Protein AF-A0A1G1P8U3-F1 (afdb_monomer_lite)

Radius of gyration: 19.09 Å; chains: 1; bounding box: 38×35×51 Å

pLDDT: mean 76.1, std 14.86, range [37.62, 96.06]

Secondary structure (DSSP, 8-state):
-HHHHHHHHHHHHHHHHHTSGGG-HHHHHHHHHHHHHHHHHHHHHHHHHHHHHHHHHHHHHHHSSSHHHHHH--HHHHHHHHHHHHHHHHHHHHHHHHHHHTTT-HHHHHHHHHHHHHHHHHHHHHHHHHHHHHHS-S-HHHHHHHHHHHHHHHHHHHHHHHHHHHHHH-

Structure (mmCIF, N/CA/C/O backbone):
data_AF-A0A1G1P8U3-F1
#
_entry.id   AF-A0A1G1P8U3-F1
#
loop_
_atom_site.group_PDB
_atom_site.id
_atom_site.type_symbol
_atom_site.label_atom_id
_atom_site.label_alt_id
_atom_site.label_comp_id
_atom_site.label_asym_id
_atom_site.label_entity_id
_atom_site.label_seq_id
_atom_site.pdbx_PDB_ins_code
_atom_site.Cartn_x
_atom_site.Cartn_y
_atom_site.Cartn_z
_atom_site.occupancy
_atom_site.B_iso_or_equiv
_atom_site.auth_seq_id
_atom_site.auth_comp_id
_atom_site.auth_asym_id
_atom_site.auth_atom_id
_atom_site.pdbx_PDB_model_num
ATOM 1 N N . MET A 1 1 ? 9.238 -19.735 2.629 1.00 44.44 1 MET A N 1
ATOM 2 C CA . MET A 1 1 ? 9.071 -18.957 3.884 1.00 44.44 1 MET A CA 1
ATOM 3 C C . MET A 1 1 ? 7.768 -18.155 3.936 1.00 44.44 1 MET A C 1
ATOM 5 O O . MET A 1 1 ? 7.148 -18.117 4.986 1.00 44.44 1 MET A O 1
ATOM 9 N N . THR A 1 2 ? 7.308 -17.567 2.831 1.00 43.88 2 THR A N 1
ATOM 10 C CA . THR A 1 2 ? 6.063 -16.772 2.723 1.00 43.88 2 THR A CA 1
ATOM 11 C C . THR A 1 2 ? 4.773 -17.553 3.005 1.00 43.88 2 THR A C 1
ATOM 13 O O . THR A 1 2 ? 3.884 -17.038 3.677 1.00 43.88 2 THR A O 1
ATOM 16 N N . LEU A 1 3 ? 4.688 -18.824 2.591 1.00 37.62 3 LEU A N 1
ATOM 17 C CA . LEU A 1 3 ? 3.519 -19.676 2.865 1.00 37.62 3 LEU A CA 1
ATOM 18 C C . LEU A 1 3 ? 3.303 -19.920 4.373 1.00 37.62 3 LEU A C 1
ATOM 20 O O . LEU A 1 3 ? 2.172 -19.982 4.845 1.00 37.62 3 LEU A O 1
ATOM 24 N N . VAL A 1 4 ? 4.400 -19.996 5.135 1.00 39.50 4 VAL A N 1
ATOM 25 C CA . VAL A 1 4 ? 4.374 -20.222 6.588 1.00 39.50 4 VAL A CA 1
ATOM 26 C C . VAL A 1 4 ? 3.731 -19.035 7.301 1.00 39.50 4 VAL A C 1
ATOM 28 O O . VAL A 1 4 ? 2.960 -19.235 8.229 1.00 39.50 4 VAL A O 1
ATOM 31 N N . ILE A 1 5 ? 3.976 -17.810 6.829 1.00 49.62 5 ILE A N 1
ATOM 32 C CA . ILE A 1 5 ? 3.438 -16.583 7.430 1.00 49.62 5 ILE A CA 1
ATOM 33 C C . ILE A 1 5 ? 1.923 -16.480 7.197 1.00 49.62 5 ILE A C 1
ATOM 35 O O . ILE A 1 5 ? 1.183 -16.175 8.128 1.00 49.62 5 ILE A O 1
ATOM 39 N N . ILE A 1 6 ? 1.441 -16.814 5.995 1.00 48.97 6 ILE A N 1
ATOM 40 C CA . ILE A 1 6 ? 0.004 -16.787 5.661 1.00 48.97 6 ILE A CA 1
ATOM 41 C C . ILE A 1 6 ? -0.768 -17.837 6.473 1.00 48.97 6 ILE A C 1
ATOM 43 O O . ILE A 1 6 ? -1.805 -17.526 7.060 1.00 48.97 6 ILE A O 1
ATOM 47 N N . VAL A 1 7 ? -0.233 -19.060 6.582 1.00 48.19 7 VAL A N 1
ATOM 48 C CA . VAL A 1 7 ? -0.821 -20.116 7.425 1.00 48.19 7 VAL A CA 1
ATOM 49 C C . VAL A 1 7 ? -0.804 -19.704 8.899 1.00 48.19 7 VAL A C 1
ATOM 51 O O . VAL A 1 7 ? -1.782 -19.937 9.609 1.00 48.19 7 VAL A O 1
ATOM 54 N N . PHE A 1 8 ? 0.248 -19.021 9.360 1.00 48.75 8 PHE A N 1
ATOM 55 C CA . PHE A 1 8 ? 0.330 -18.492 10.723 1.00 48.75 8 PHE A CA 1
ATOM 56 C C . PHE A 1 8 ? -0.732 -17.413 10.995 1.00 48.75 8 PHE A C 1
ATOM 58 O O . PHE A 1 8 ? -1.328 -17.404 12.068 1.00 48.75 8 PHE A O 1
ATOM 65 N N . ILE A 1 9 ? -1.041 -16.551 10.021 1.00 56.75 9 ILE A N 1
ATOM 66 C CA . ILE A 1 9 ? -2.065 -15.497 10.141 1.00 56.75 9 ILE A CA 1
ATOM 67 C C . ILE A 1 9 ? -3.478 -16.086 10.169 1.00 56.75 9 ILE A C 1
ATOM 69 O O . ILE A 1 9 ? -4.266 -15.725 11.041 1.00 56.75 9 ILE A O 1
ATOM 73 N N . ILE A 1 10 ? -3.792 -17.035 9.281 1.00 60.47 10 ILE A N 1
ATOM 74 C CA . ILE A 1 10 ? -5.084 -17.744 9.299 1.00 60.47 10 ILE A CA 1
ATOM 75 C C . ILE A 1 10 ? -5.244 -18.504 10.623 1.00 60.47 10 ILE A C 1
ATOM 77 O O . ILE A 1 10 ? -6.307 -18.460 11.240 1.00 60.47 10 ILE A O 1
ATOM 81 N N . SER A 1 11 ? -4.162 -19.114 11.116 1.00 51.53 11 SER A N 1
ATOM 82 C CA . SER A 1 11 ? -4.141 -19.797 12.413 1.00 51.53 11 SER A CA 1
ATOM 83 C C . SER A 1 11 ? -4.347 -18.832 13.579 1.00 51.53 11 SER A C 1
ATOM 85 O O . SER A 1 11 ? -5.070 -19.171 14.505 1.00 51.53 11 SER A O 1
ATOM 87 N N . ILE A 1 12 ? -3.787 -17.617 13.538 1.00 58.66 12 ILE A N 1
ATOM 88 C CA . ILE A 1 12 ? -4.018 -16.577 14.554 1.00 58.66 12 ILE A CA 1
ATOM 89 C C . ILE A 1 12 ? -5.470 -16.094 14.521 1.00 58.66 12 ILE A C 1
ATOM 91 O O . ILE A 1 12 ? -6.079 -15.970 15.578 1.00 58.66 12 ILE A O 1
ATOM 95 N N . ILE A 1 13 ? -6.046 -15.856 13.341 1.00 58.75 13 ILE A N 1
ATOM 96 C CA . ILE A 1 13 ? -7.442 -15.414 13.191 1.00 58.75 13 ILE A CA 1
ATOM 97 C C . ILE A 1 13 ? -8.406 -16.494 13.712 1.00 58.75 13 ILE A C 1
ATOM 99 O O . ILE A 1 13 ? -9.302 -16.190 14.501 1.00 58.75 13 ILE A O 1
ATOM 103 N N . LEU A 1 14 ? -8.175 -17.762 13.355 1.00 52.78 14 LEU A N 1
ATOM 104 C CA . LEU A 1 14 ? -8.956 -18.903 13.847 1.00 52.78 14 LEU A CA 1
ATOM 105 C C . LEU A 1 14 ? -8.750 -19.145 15.354 1.00 52.78 14 LEU A C 1
ATOM 107 O O . LEU A 1 14 ? -9.715 -19.385 16.078 1.00 52.78 14 LEU A O 1
ATOM 111 N N . TRP A 1 15 ? -7.520 -19.018 15.861 1.00 50.72 15 TRP A N 1
ATOM 112 C CA . TRP A 1 15 ? -7.189 -19.179 17.283 1.00 50.72 15 TRP A CA 1
ATOM 113 C C . TRP A 1 15 ? -7.764 -18.054 18.158 1.00 50.72 15 TRP A C 1
ATOM 115 O O . TRP A 1 15 ? -8.231 -18.307 19.271 1.00 50.72 15 TRP A O 1
ATOM 125 N N . LEU A 1 16 ? -7.803 -16.819 17.648 1.00 48.00 16 LEU A N 1
ATOM 126 C CA . LEU A 1 16 ? -8.463 -15.677 18.292 1.00 48.00 16 LEU A CA 1
ATOM 127 C C . LEU A 1 16 ? -9.989 -15.839 18.318 1.00 48.00 16 LEU A C 1
ATOM 129 O O . LEU A 1 16 ? -10.616 -15.467 19.312 1.00 48.00 16 LEU A O 1
ATOM 133 N N . GLY A 1 17 ? -10.574 -16.439 17.275 1.00 47.44 17 GLY A N 1
ATOM 134 C CA . GLY A 1 17 ? -11.980 -16.847 17.260 1.00 47.44 17 GLY A CA 1
ATOM 135 C C . GLY A 1 17 ? -12.298 -17.940 18.288 1.00 47.44 17 GLY A C 1
ATOM 136 O O . GLY A 1 17 ? -13.324 -17.867 18.958 1.00 47.44 17 GLY A O 1
ATOM 137 N N . TYR A 1 18 ? -11.388 -18.903 18.480 1.00 45.78 18 TYR A N 1
ATOM 138 C CA . TYR A 1 18 ? -11.581 -20.063 19.362 1.00 45.78 18 TYR A CA 1
ATOM 139 C C . TYR A 1 18 ? -11.485 -19.746 20.870 1.00 45.78 18 TYR A 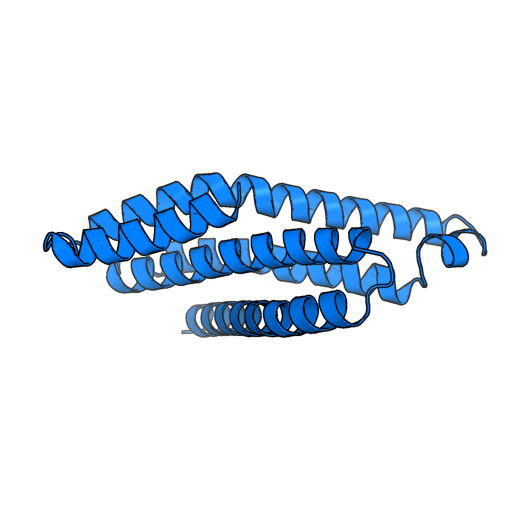C 1
ATOM 141 O O . TYR A 1 18 ? -12.129 -20.408 21.678 1.00 45.78 18 TYR A O 1
ATOM 149 N N . ARG A 1 19 ? -10.709 -18.731 21.289 1.00 46.81 19 ARG A N 1
ATOM 150 C CA . ARG A 1 19 ? -10.493 -18.406 22.721 1.00 46.81 19 ARG A CA 1
ATOM 151 C C . ARG A 1 19 ? -11.413 -17.334 23.320 1.00 46.81 19 ARG A C 1
ATOM 153 O O . ARG A 1 19 ? -11.201 -16.939 24.462 1.00 46.81 19 ARG A O 1
ATOM 160 N N . GLY A 1 20 ? -12.388 -16.804 22.579 1.00 44.44 20 GLY A N 1
ATOM 161 C CA . GLY A 1 20 ? -13.259 -15.727 23.084 1.00 44.44 20 GLY A CA 1
ATOM 162 C C . GLY A 1 20 ? -12.542 -14.389 23.359 1.00 44.44 20 GLY A C 1
ATOM 163 O O . GLY A 1 20 ? -13.164 -13.442 23.835 1.00 44.44 20 GLY A O 1
ATOM 164 N N . LEU A 1 21 ? -11.252 -14.283 23.010 1.00 45.94 21 LEU A N 1
ATOM 165 C CA . LEU A 1 21 ? -10.442 -13.055 23.035 1.00 45.94 21 LEU A CA 1
ATOM 166 C C . LEU A 1 21 ? -10.745 -12.123 21.845 1.00 45.94 21 LEU A C 1
ATOM 168 O O . LEU A 1 21 ? -10.245 -11.001 21.799 1.00 45.94 21 LEU A O 1
ATOM 172 N N . SER A 1 22 ? -11.606 -12.555 20.916 1.00 48.00 22 SER A N 1
ATOM 173 C CA . SER A 1 22 ? -12.091 -11.798 19.753 1.00 48.00 22 SER A CA 1
ATOM 174 C C . SER A 1 22 ? -12.944 -10.564 20.087 1.00 48.00 22 SER A C 1
ATOM 176 O O . SER A 1 22 ? -13.409 -9.888 19.174 1.00 48.00 22 SER A O 1
ATOM 178 N N . LYS A 1 23 ? -13.159 -10.243 21.372 1.00 55.72 23 LYS A N 1
AT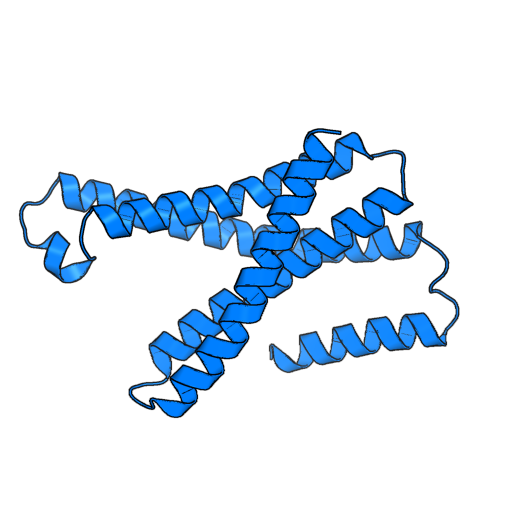OM 179 C CA . LYS A 1 23 ? -14.065 -9.167 21.809 1.00 55.72 23 LYS A CA 1
ATOM 180 C C . LYS A 1 23 ? -13.398 -7.907 22.365 1.00 55.72 23 LYS A C 1
ATOM 182 O O . LYS A 1 23 ? -14.128 -7.014 22.775 1.00 55.72 23 LYS A O 1
ATOM 187 N N . ASN A 1 24 ? -12.064 -7.797 22.404 1.00 70.00 24 ASN A N 1
ATOM 188 C CA . ASN A 1 24 ? -11.397 -6.561 22.848 1.00 70.00 24 ASN A CA 1
ATOM 189 C C . ASN A 1 24 ? -10.734 -5.822 21.664 1.00 70.00 24 ASN A C 1
ATOM 191 O O . ASN A 1 24 ? -9.591 -6.138 21.312 1.00 70.00 24 ASN A O 1
ATOM 195 N N . PRO A 1 25 ? -11.424 -4.829 21.062 1.00 71.88 25 PRO A N 1
ATOM 196 C CA . PRO A 1 25 ? -10.919 -4.034 19.944 1.00 71.88 25 PRO A CA 1
ATOM 197 C C . PRO A 1 25 ? -9.550 -3.400 20.205 1.00 71.88 25 PRO A C 1
ATOM 199 O O . PRO A 1 25 ? -8.721 -3.345 19.303 1.00 71.88 25 PRO A O 1
ATOM 202 N N . THR A 1 26 ? -9.263 -3.000 21.446 1.00 77.81 26 THR A N 1
ATOM 203 C CA . THR A 1 26 ? -7.988 -2.379 21.826 1.00 77.81 26 THR A CA 1
ATOM 204 C C . THR A 1 26 ? -6.817 -3.355 21.720 1.00 77.81 26 THR A C 1
ATOM 206 O O . THR A 1 26 ? -5.736 -2.991 21.259 1.00 77.81 26 THR A O 1
ATOM 209 N N . TYR A 1 27 ? -7.025 -4.620 22.103 1.00 77.06 27 TYR A N 1
ATOM 210 C CA . TYR A 1 27 ? -6.000 -5.659 21.967 1.00 77.06 27 TYR A CA 1
ATOM 211 C C . TYR A 1 27 ? -5.712 -5.974 20.496 1.00 77.06 27 TYR A C 1
ATOM 213 O O . TYR A 1 27 ? -4.552 -6.076 20.093 1.00 77.06 27 TYR A O 1
ATOM 221 N N . ILE A 1 28 ? -6.772 -6.102 19.693 1.00 72.00 28 ILE A N 1
ATOM 222 C CA . ILE A 1 28 ? -6.673 -6.355 18.251 1.00 72.00 28 ILE A CA 1
ATOM 223 C C . ILE A 1 28 ? -5.934 -5.201 17.569 1.00 72.00 28 ILE A C 1
ATOM 225 O O . ILE A 1 28 ? -4.974 -5.443 16.838 1.00 72.00 28 ILE A O 1
ATOM 229 N N . LEU A 1 29 ? -6.321 -3.959 17.870 1.00 77.62 29 LEU A N 1
ATOM 230 C CA . LEU A 1 29 ? -5.683 -2.758 17.341 1.00 77.62 29 LEU A CA 1
ATOM 231 C C . LEU A 1 29 ? -4.190 -2.723 17.675 1.00 77.62 29 LEU A C 1
ATOM 233 O O . LEU A 1 29 ? -3.370 -2.601 16.774 1.00 77.62 29 LEU A O 1
ATOM 237 N N . SER A 1 30 ? -3.825 -2.937 18.942 1.00 80.06 30 SER A N 1
ATOM 238 C CA . SER A 1 30 ? -2.421 -2.952 19.373 1.00 80.06 30 SER A CA 1
ATOM 239 C C . SER A 1 30 ? -1.587 -4.005 18.630 1.00 80.06 30 SER A C 1
ATOM 241 O O . SER A 1 30 ? -0.450 -3.747 18.224 1.00 80.06 30 SER A O 1
ATOM 243 N N . ARG A 1 31 ? -2.147 -5.203 18.408 1.00 82.38 31 ARG A N 1
ATOM 244 C CA . ARG A 1 31 ? -1.479 -6.264 17.640 1.00 82.38 31 ARG A CA 1
ATOM 245 C C . ARG A 1 31 ? -1.298 -5.880 16.173 1.00 82.38 31 ARG A C 1
ATOM 247 O O . ARG A 1 31 ? -0.208 -6.097 15.641 1.00 82.38 31 ARG A O 1
ATOM 254 N N . LEU A 1 32 ? -2.332 -5.322 15.545 1.00 77.75 32 LEU A N 1
ATOM 255 C CA . LEU A 1 32 ? -2.283 -4.864 14.157 1.00 77.75 32 LEU A CA 1
ATOM 256 C C . LEU A 1 32 ? -1.277 -3.725 13.987 1.00 77.75 32 LEU A C 1
ATOM 258 O O . LEU A 1 32 ? -0.401 -3.828 13.139 1.00 77.75 32 LEU A O 1
ATOM 262 N N . GLU A 1 33 ? -1.321 -2.695 14.831 1.00 83.19 33 GLU A N 1
ATOM 263 C CA . GLU A 1 33 ? -0.399 -1.554 14.774 1.00 83.19 33 GLU A CA 1
ATOM 264 C C . GLU A 1 33 ? 1.060 -1.985 14.948 1.00 83.19 33 GLU A C 1
ATOM 266 O O . GLU A 1 33 ? 1.946 -1.474 14.258 1.00 83.19 33 GLU A O 1
ATOM 271 N N . LYS A 1 34 ? 1.321 -2.981 15.806 1.00 84.06 34 LYS A N 1
ATOM 272 C CA . LYS A 1 34 ? 2.659 -3.565 15.943 1.00 84.06 34 LYS A CA 1
ATOM 273 C C . LYS A 1 34 ? 3.128 -4.223 14.644 1.00 84.06 34 LYS A C 1
ATOM 275 O O . LYS A 1 34 ? 4.258 -3.984 14.226 1.00 84.06 34 LYS A O 1
ATOM 280 N N . GLN A 1 35 ? 2.284 -5.036 14.008 1.00 77.69 35 GLN A N 1
ATOM 281 C CA . GLN A 1 35 ? 2.625 -5.690 12.737 1.00 77.69 35 GLN A CA 1
ATOM 282 C C . GLN A 1 35 ? 2.789 -4.673 11.605 1.00 77.69 35 GLN A C 1
ATOM 284 O O . GLN A 1 35 ? 3.773 -4.722 10.874 1.00 77.69 35 GLN A O 1
ATOM 289 N N . ILE A 1 36 ? 1.879 -3.701 11.518 1.00 82.94 36 ILE A N 1
ATOM 290 C CA . ILE A 1 36 ? 1.952 -2.593 10.566 1.00 82.94 36 ILE A CA 1
ATOM 291 C C . ILE A 1 36 ? 3.276 -1.856 10.731 1.00 82.94 36 ILE A C 1
ATOM 293 O O . ILE A 1 36 ? 3.970 -1.658 9.748 1.00 82.94 36 ILE A O 1
ATOM 297 N N . THR A 1 37 ? 3.676 -1.500 11.951 1.00 84.44 37 THR A N 1
ATOM 298 C CA . THR A 1 37 ? 4.935 -0.773 12.187 1.00 84.44 37 THR A CA 1
ATOM 299 C C . THR A 1 37 ? 6.151 -1.543 11.661 1.00 84.44 37 THR A C 1
ATOM 301 O O . THR A 1 37 ? 7.022 -0.950 11.025 1.00 84.44 37 THR A O 1
ATOM 304 N N . ILE A 1 38 ? 6.191 -2.862 11.878 1.00 80.44 38 ILE A N 1
ATOM 305 C CA . ILE A 1 38 ? 7.285 -3.729 11.416 1.00 80.44 38 ILE A CA 1
ATOM 306 C C . ILE A 1 38 ? 7.310 -3.809 9.882 1.00 80.44 38 ILE A C 1
ATOM 308 O O . ILE A 1 38 ? 8.360 -3.605 9.271 1.00 80.44 38 ILE A O 1
ATOM 312 N N . SER A 1 39 ? 6.168 -4.083 9.248 1.00 76.88 39 SER A N 1
ATOM 313 C CA . SER A 1 39 ? 6.100 -4.307 7.798 1.00 76.88 39 SER A CA 1
ATOM 314 C C . SER A 1 39 ? 6.139 -3.013 6.979 1.00 76.88 39 SER A C 1
ATOM 316 O O . SER A 1 39 ? 6.721 -2.986 5.893 1.00 76.88 39 SER A O 1
ATOM 318 N N . ARG A 1 40 ? 5.567 -1.919 7.502 1.00 78.38 40 ARG A N 1
ATOM 319 C CA . ARG A 1 40 ? 5.452 -0.618 6.822 1.00 78.38 40 ARG A CA 1
ATOM 320 C C . ARG A 1 40 ? 6.822 -0.082 6.425 1.00 78.38 40 ARG A C 1
ATOM 322 O O . ARG A 1 40 ? 7.037 0.216 5.256 1.00 78.38 40 ARG A O 1
ATOM 329 N N . SER A 1 41 ? 7.766 -0.031 7.366 1.00 76.94 41 SER A N 1
ATOM 330 C CA . SER A 1 41 ? 9.111 0.500 7.098 1.00 76.94 41 SER A CA 1
ATOM 331 C C . SER A 1 41 ? 9.776 -0.213 5.913 1.00 76.94 41 SER A C 1
ATOM 333 O O . SER A 1 41 ? 10.246 0.432 4.979 1.00 76.94 41 SER A O 1
ATOM 335 N N . ASN A 1 42 ? 9.727 -1.547 5.882 1.00 80.00 42 ASN A N 1
ATOM 336 C CA . ASN A 1 42 ? 10.357 -2.328 4.818 1.00 80.00 42 ASN A CA 1
ATOM 337 C C . ASN A 1 42 ? 9.708 -2.102 3.446 1.00 80.00 42 ASN A C 1
ATOM 339 O O . ASN A 1 42 ? 10.419 -1.920 2.458 1.00 80.00 42 ASN A O 1
ATOM 343 N N . ILE A 1 43 ? 8.376 -2.100 3.365 1.00 79.19 43 ILE A N 1
ATOM 344 C CA . ILE A 1 43 ? 7.661 -1.956 2.088 1.00 79.19 43 ILE A CA 1
ATOM 345 C C . ILE A 1 43 ? 7.813 -0.544 1.533 1.00 79.19 43 ILE A C 1
ATOM 347 O O . ILE A 1 43 ? 8.150 -0.373 0.362 1.00 79.19 43 ILE A O 1
ATOM 351 N N . PHE A 1 44 ? 7.615 0.478 2.364 1.00 80.69 44 PHE A N 1
ATOM 352 C CA . PHE A 1 44 ? 7.672 1.857 1.892 1.00 80.69 44 PHE A CA 1
ATOM 353 C C . PHE A 1 44 ? 9.101 2.315 1.601 1.00 80.69 44 PHE A C 1
ATOM 355 O O . PHE A 1 44 ? 9.302 3.077 0.658 1.00 80.69 44 PHE A O 1
ATOM 362 N N . ASN A 1 45 ? 10.114 1.781 2.290 1.00 84.00 45 ASN A N 1
ATOM 363 C CA . ASN A 1 45 ? 11.507 2.001 1.892 1.00 84.00 45 ASN A CA 1
ATOM 364 C C . ASN A 1 45 ? 11.822 1.350 0.538 1.00 84.00 45 ASN A C 1
ATOM 366 O O . ASN A 1 45 ? 12.458 1.985 -0.300 1.00 84.00 45 ASN A O 1
ATOM 370 N N . LYS A 1 46 ? 11.325 0.133 0.269 1.00 83.56 46 LYS A N 1
ATOM 371 C CA . LYS A 1 46 ? 11.449 -0.489 -1.062 1.00 83.56 46 LYS A CA 1
ATOM 372 C C . LYS A 1 46 ? 10.763 0.338 -2.152 1.00 83.56 46 LYS A C 1
ATOM 374 O O . LYS A 1 46 ? 11.344 0.514 -3.219 1.00 83.56 46 LYS A O 1
ATOM 379 N N . LEU A 1 47 ? 9.562 0.859 -1.891 1.00 84.06 47 LEU A N 1
ATOM 380 C CA . LEU A 1 47 ? 8.834 1.714 -2.837 1.00 84.06 47 LEU A CA 1
ATOM 381 C C . LEU A 1 47 ? 9.567 3.033 -3.104 1.00 84.06 47 LEU A C 1
ATOM 383 O O . LEU A 1 47 ? 9.708 3.412 -4.265 1.00 84.06 47 LEU A O 1
ATOM 387 N N . ARG A 1 48 ? 10.083 3.699 -2.061 1.00 86.94 48 ARG A N 1
ATOM 388 C CA . ARG A 1 48 ? 10.904 4.915 -2.205 1.00 86.94 48 ARG A CA 1
ATOM 389 C C . ARG A 1 48 ? 12.162 4.643 -3.024 1.00 86.94 48 ARG A C 1
ATOM 391 O O . ARG A 1 48 ? 12.423 5.366 -3.975 1.00 86.94 48 ARG A O 1
ATOM 398 N N . ASN A 1 49 ? 12.891 3.569 -2.720 1.00 87.06 49 ASN A N 1
ATOM 399 C CA . ASN A 1 49 ? 14.088 3.198 -3.478 1.00 87.06 49 ASN A CA 1
ATOM 400 C C . ASN A 1 49 ? 13.756 2.915 -4.948 1.00 87.06 49 ASN A C 1
ATOM 402 O O . ASN A 1 49 ? 14.410 3.454 -5.832 1.00 87.06 49 ASN A O 1
ATOM 406 N N . ARG A 1 50 ? 12.684 2.156 -5.216 1.00 83.12 50 ARG A N 1
ATOM 407 C CA . ARG A 1 50 ? 12.221 1.879 -6.582 1.00 83.12 50 ARG A CA 1
ATOM 408 C C . ARG A 1 50 ? 11.845 3.160 -7.327 1.00 83.12 50 ARG A C 1
ATOM 410 O O . ARG A 1 50 ? 12.200 3.299 -8.492 1.00 83.12 50 ARG A O 1
ATOM 417 N N . LYS A 1 51 ? 11.142 4.093 -6.674 1.00 87.44 51 LYS A N 1
ATOM 418 C CA . LYS A 1 51 ? 10.823 5.406 -7.250 1.00 87.44 51 LYS A CA 1
ATOM 419 C C . LYS A 1 51 ? 12.104 6.158 -7.626 1.00 87.44 51 LYS A C 1
ATOM 421 O O . LYS A 1 51 ? 12.234 6.557 -8.778 1.00 87.44 51 LYS A O 1
ATOM 426 N N . ASN A 1 52 ? 13.053 6.270 -6.696 1.00 89.31 52 ASN A N 1
ATOM 427 C CA . ASN A 1 52 ? 14.327 6.958 -6.922 1.00 89.31 52 ASN A CA 1
ATOM 428 C C . ASN A 1 52 ? 15.130 6.317 -8.069 1.00 89.31 52 ASN A C 1
ATOM 430 O O . ASN A 1 52 ? 15.735 7.023 -8.873 1.00 89.31 52 ASN A O 1
ATOM 434 N N . ASP A 1 53 ? 15.113 4.984 -8.182 1.00 86.31 53 ASP A N 1
ATOM 435 C CA . ASP A 1 53 ? 15.758 4.270 -9.288 1.00 86.31 53 ASP A CA 1
ATOM 436 C C . ASP A 1 53 ? 15.128 4.635 -10.642 1.00 86.31 53 ASP A C 1
ATOM 438 O O . ASP A 1 53 ? 15.848 4.835 -11.622 1.00 86.31 53 ASP A O 1
ATOM 442 N N . PHE A 1 54 ? 13.797 4.747 -10.716 1.00 82.00 54 PHE A N 1
ATOM 443 C CA . PHE A 1 54 ? 13.109 5.179 -11.937 1.00 82.00 54 PHE A CA 1
ATOM 444 C C . PHE A 1 54 ? 13.328 6.663 -12.250 1.00 82.00 54 PHE A C 1
ATOM 446 O O . PHE A 1 54 ? 13.533 7.001 -13.413 1.00 82.00 54 PHE A O 1
ATOM 453 N N . GLU A 1 55 ? 13.355 7.541 -11.246 1.00 86.25 55 GLU A N 1
ATOM 454 C CA . GLU A 1 55 ? 13.695 8.959 -11.432 1.00 86.25 55 GLU A CA 1
ATOM 455 C C . GLU A 1 55 ? 15.117 9.119 -11.980 1.00 86.25 55 GLU A C 1
ATOM 457 O O . GLU A 1 55 ? 15.332 9.848 -12.947 1.00 86.25 55 GLU A O 1
ATOM 462 N N . LYS A 1 56 ? 16.080 8.356 -11.452 1.00 84.94 56 LYS A N 1
ATOM 463 C CA . LYS A 1 56 ? 17.452 8.339 -11.970 1.00 84.94 56 LYS A CA 1
ATOM 464 C C . LYS A 1 56 ? 17.517 7.841 -13.415 1.00 84.94 56 LYS A C 1
ATOM 466 O O . LYS A 1 56 ? 18.213 8.436 -14.234 1.00 84.94 56 LYS A O 1
ATOM 471 N N . LYS A 1 57 ? 16.767 6.786 -13.754 1.00 80.06 57 LYS A N 1
ATOM 472 C CA . LYS A 1 57 ? 16.654 6.305 -15.143 1.00 80.06 57 LYS A CA 1
ATOM 473 C C . LYS A 1 57 ? 16.052 7.364 -16.065 1.00 80.06 57 LYS A C 1
ATOM 475 O O . LYS A 1 57 ? 16.527 7.515 -17.185 1.00 80.06 57 LYS A O 1
ATOM 480 N N . LEU A 1 58 ? 15.046 8.109 -15.604 1.00 81.81 58 LEU A N 1
ATOM 481 C CA . LEU A 1 58 ? 14.454 9.215 -16.358 1.00 81.81 58 LEU A CA 1
ATOM 482 C C . LEU A 1 58 ? 15.462 10.349 -16.582 1.00 81.81 58 LEU A C 1
ATOM 484 O O . LEU A 1 58 ? 15.550 10.882 -17.685 1.00 81.81 58 LEU A O 1
ATOM 488 N N . GLU A 1 59 ? 16.249 10.707 -15.567 1.00 83.88 59 GLU A N 1
ATOM 489 C CA . GLU A 1 59 ? 17.329 11.682 -15.729 1.00 83.88 59 GLU A CA 1
ATOM 490 C C . GLU A 1 59 ? 18.377 11.217 -16.744 1.00 83.88 59 GLU A C 1
ATOM 492 O O . GLU A 1 59 ? 18.796 11.999 -17.598 1.00 83.88 59 GLU A O 1
ATOM 497 N N . ASP A 1 60 ? 18.799 9.954 -16.663 1.00 79.00 60 ASP A N 1
ATOM 498 C CA . ASP A 1 60 ? 19.760 9.364 -17.598 1.00 79.00 60 ASP A CA 1
ATOM 499 C C . ASP A 1 60 ? 19.194 9.320 -19.026 1.00 79.00 60 ASP A C 1
ATOM 501 O O . ASP A 1 60 ? 19.930 9.581 -19.979 1.00 79.00 60 ASP A O 1
ATOM 505 N N . PHE A 1 61 ? 17.887 9.072 -19.173 1.00 74.19 61 PHE A N 1
ATOM 506 C CA . PHE A 1 61 ? 17.156 9.144 -20.441 1.00 74.19 61 PHE A CA 1
ATOM 507 C C . PHE A 1 61 ? 17.180 10.554 -21.033 1.00 74.19 61 PHE A C 1
ATOM 509 O O . PHE A 1 61 ? 17.474 10.728 -22.209 1.00 74.19 61 PHE A O 1
ATOM 516 N N . ILE A 1 62 ? 16.915 11.580 -2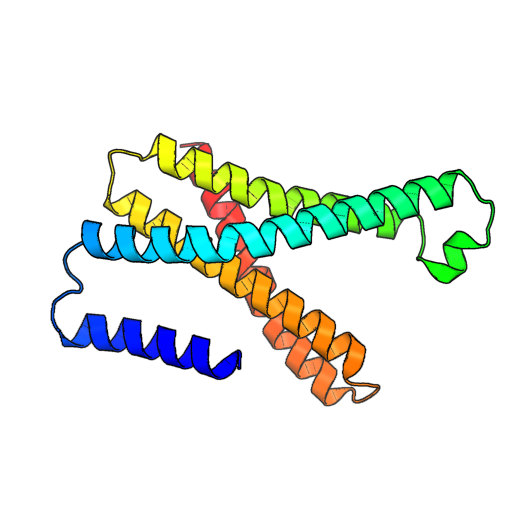0.220 1.00 74.69 62 ILE A N 1
ATOM 517 C CA . ILE A 1 62 ? 16.951 12.982 -20.663 1.00 74.69 62 ILE A CA 1
ATOM 518 C C . ILE A 1 62 ? 18.380 13.402 -21.056 1.00 74.69 62 ILE A C 1
ATOM 520 O O . ILE A 1 62 ? 18.553 14.234 -21.944 1.00 74.69 62 ILE A O 1
ATOM 524 N N . LYS A 1 63 ? 19.408 12.826 -20.416 1.00 76.88 63 LYS A N 1
ATOM 525 C CA . LYS A 1 63 ? 20.827 13.139 -20.660 1.00 76.88 63 LYS A CA 1
ATOM 526 C C . LYS A 1 63 ? 21.447 12.381 -21.849 1.00 76.88 63 LYS A C 1
ATOM 528 O O . LYS A 1 63 ? 22.512 12.799 -22.304 1.00 76.88 63 LYS A O 1
ATOM 533 N N . LYS A 1 64 ? 20.861 11.278 -22.340 1.00 65.25 64 LYS A N 1
ATOM 534 C CA . LYS A 1 64 ? 21.449 10.427 -23.399 1.00 65.25 64 LYS A CA 1
ATOM 535 C C . LYS A 1 64 ? 20.465 10.111 -24.528 1.00 65.25 64 LYS A C 1
ATOM 537 O O . LYS A 1 64 ? 19.468 9.430 -24.324 1.00 65.25 64 LYS A O 1
ATOM 542 N N . ASP A 1 65 ? 20.839 10.494 -25.747 1.00 58.25 65 ASP A N 1
ATOM 543 C CA . ASP A 1 65 ? 20.088 10.204 -26.971 1.00 58.25 65 ASP A CA 1
ATOM 544 C C . ASP A 1 65 ? 20.161 8.703 -27.350 1.00 58.25 65 ASP A C 1
ATOM 546 O O . ASP A 1 65 ? 21.236 8.136 -27.567 1.00 58.25 65 ASP A O 1
ATOM 550 N N . ARG A 1 66 ? 18.989 8.064 -27.460 1.00 53.62 66 ARG A N 1
ATOM 551 C CA . ARG A 1 66 ? 18.679 6.763 -28.107 1.00 53.62 66 ARG A CA 1
ATOM 552 C C . ARG A 1 66 ? 19.121 5.441 -27.462 1.00 53.62 66 ARG A C 1
ATOM 554 O O . ARG A 1 66 ? 18.401 4.460 -27.607 1.00 53.62 66 ARG A O 1
ATOM 561 N N . VAL A 1 67 ? 20.243 5.349 -26.743 1.00 54.50 67 VAL A N 1
ATOM 562 C CA . VAL A 1 67 ? 20.678 4.047 -26.157 1.00 54.50 67 VAL A CA 1
ATOM 563 C C . VAL A 1 67 ? 19.832 3.642 -24.935 1.00 54.50 67 VAL A C 1
ATOM 565 O O . VAL A 1 67 ? 19.694 2.459 -24.633 1.00 54.50 67 VAL A O 1
ATOM 568 N N . VAL A 1 68 ? 19.229 4.615 -24.244 1.00 51.59 68 VAL A N 1
ATOM 569 C CA . VAL A 1 68 ? 18.442 4.387 -23.018 1.00 51.59 68 VAL A CA 1
ATOM 570 C C . VAL A 1 68 ? 17.057 3.791 -23.318 1.00 51.59 68 VAL A C 1
ATOM 572 O O . VAL A 1 68 ? 16.615 2.933 -22.557 1.00 51.59 68 VAL A O 1
ATOM 575 N N . GLU A 1 69 ? 16.427 4.147 -24.449 1.00 54.53 69 GLU A N 1
ATOM 576 C CA . GLU A 1 69 ? 15.130 3.584 -24.890 1.00 54.53 69 GLU A CA 1
ATOM 577 C C . GLU A 1 69 ? 15.171 2.062 -25.049 1.00 54.53 69 GLU A C 1
ATOM 579 O O . GLU A 1 69 ? 14.225 1.368 -24.691 1.00 54.53 69 GLU A O 1
ATOM 584 N N . ILE A 1 70 ? 16.290 1.534 -25.549 1.00 53.56 70 ILE A N 1
ATOM 585 C CA . ILE A 1 70 ? 16.453 0.100 -25.818 1.00 53.56 70 ILE A CA 1
ATOM 586 C C . ILE A 1 70 ? 16.653 -0.697 -24.516 1.00 53.56 70 ILE A C 1
ATOM 588 O O . ILE A 1 70 ? 16.264 -1.858 -24.441 1.00 53.56 70 ILE A O 1
ATOM 592 N N . ILE A 1 71 ? 17.262 -0.095 -23.487 1.00 54.00 71 ILE A N 1
ATOM 593 C CA . ILE A 1 71 ? 17.645 -0.795 -22.246 1.00 54.00 71 ILE A CA 1
ATOM 594 C C . ILE A 1 71 ? 16.557 -0.692 -21.167 1.00 54.00 71 ILE A C 1
ATOM 596 O O . ILE A 1 71 ? 16.403 -1.617 -20.369 1.00 54.00 71 ILE A O 1
ATOM 600 N N . TYR A 1 72 ? 15.822 0.423 -21.106 1.00 53.75 72 TYR A N 1
ATOM 601 C CA . TYR A 1 72 ? 14.955 0.745 -19.965 1.00 53.75 72 TYR A CA 1
ATOM 602 C C . TYR A 1 72 ? 13.470 0.941 -20.304 1.00 53.75 72 TYR A C 1
ATOM 604 O O . TYR A 1 72 ? 12.703 1.210 -19.380 1.00 53.75 72 TYR A O 1
ATOM 612 N N . GLY A 1 73 ? 13.068 0.780 -21.568 1.00 61.75 73 GLY A N 1
ATOM 613 C CA . GLY A 1 73 ? 11.714 1.089 -22.038 1.00 61.75 73 GLY A CA 1
ATOM 614 C C . GLY A 1 73 ? 11.578 2.542 -22.499 1.00 61.75 73 GLY A C 1
ATOM 615 O O . GLY A 1 73 ? 12.534 3.325 -22.452 1.00 61.75 73 GLY A O 1
ATOM 616 N N . ASN A 1 74 ? 10.391 2.913 -22.984 1.00 73.50 74 ASN A N 1
ATOM 617 C CA . ASN A 1 74 ? 10.152 4.282 -23.441 1.00 73.50 74 ASN A CA 1
ATOM 618 C C . ASN A 1 74 ? 9.985 5.244 -22.241 1.00 73.50 74 ASN A C 1
ATOM 620 O O . ASN A 1 74 ? 9.735 4.843 -21.103 1.00 73.50 74 ASN A O 1
ATOM 624 N N . LYS A 1 75 ? 10.126 6.552 -22.483 1.00 78.88 75 LYS A N 1
ATOM 625 C CA . LYS A 1 75 ? 9.985 7.581 -21.435 1.00 78.88 75 LYS A CA 1
ATOM 626 C C . LYS A 1 75 ? 8.636 7.517 -20.701 1.00 78.88 75 LYS A C 1
ATOM 628 O O . LYS A 1 75 ? 8.568 7.847 -19.517 1.00 78.88 75 LYS A O 1
ATOM 633 N N . GLU A 1 76 ? 7.574 7.146 -21.406 1.00 80.69 76 GLU A N 1
ATOM 634 C CA . GLU A 1 76 ? 6.207 7.114 -20.881 1.00 80.69 76 GLU A CA 1
ATOM 635 C C . GLU A 1 76 ? 6.033 5.992 -19.850 1.00 80.69 76 GLU A C 1
ATOM 637 O O . GLU A 1 76 ? 5.536 6.263 -18.760 1.00 80.69 76 GLU A O 1
ATOM 642 N N . GLU A 1 77 ? 6.555 4.790 -20.109 1.00 80.00 77 GLU A N 1
ATOM 643 C CA . GLU A 1 77 ? 6.580 3.677 -19.149 1.00 80.00 77 GLU A CA 1
ATOM 644 C C . GLU A 1 77 ? 7.314 4.054 -17.857 1.00 80.00 77 GLU A C 1
ATOM 646 O O . GLU A 1 77 ? 6.837 3.781 -16.753 1.00 80.00 77 GLU A O 1
ATOM 651 N N . ILE A 1 78 ? 8.466 4.727 -17.964 1.00 78.62 78 ILE A N 1
ATOM 652 C CA . ILE A 1 78 ? 9.231 5.167 -16.786 1.00 78.62 78 ILE A CA 1
ATOM 653 C C . ILE A 1 78 ? 8.393 6.134 -15.934 1.00 78.62 78 ILE A C 1
ATOM 655 O O . ILE A 1 78 ? 8.341 5.998 -14.708 1.00 78.62 78 ILE A O 1
ATOM 659 N N . LEU A 1 79 ? 7.706 7.089 -16.566 1.00 83.81 79 LEU A N 1
ATOM 660 C CA . LEU A 1 79 ? 6.822 8.033 -15.876 1.00 83.81 79 LEU A CA 1
ATOM 661 C C . LEU A 1 79 ? 5.614 7.337 -15.236 1.00 83.81 79 LEU A C 1
ATOM 663 O O . LEU A 1 79 ? 5.239 7.677 -14.110 1.00 83.81 79 LEU A O 1
ATOM 667 N N . GLU A 1 80 ? 5.024 6.346 -15.905 1.00 85.06 80 GLU A N 1
ATOM 668 C CA . GLU A 1 80 ? 3.938 5.540 -15.343 1.00 85.06 80 GLU A CA 1
ATOM 669 C C . GLU A 1 80 ? 4.382 4.768 -14.097 1.00 85.06 80 GLU A C 1
ATOM 671 O O . GLU A 1 80 ? 3.658 4.746 -13.096 1.00 85.06 80 GLU A O 1
ATOM 676 N N . HIS A 1 81 ? 5.591 4.203 -14.101 1.00 83.19 81 HIS A N 1
ATOM 677 C CA . HIS A 1 81 ? 6.151 3.530 -12.932 1.00 83.19 81 HIS A CA 1
ATOM 678 C C . HIS A 1 81 ? 6.394 4.481 -11.755 1.00 83.19 81 HIS A C 1
ATOM 680 O O . HIS A 1 81 ? 6.049 4.136 -10.620 1.00 83.19 81 HIS A O 1
ATOM 686 N N . ILE A 1 82 ? 6.932 5.683 -12.004 1.00 84.31 82 ILE A N 1
ATOM 687 C CA . ILE A 1 82 ? 7.119 6.712 -10.965 1.00 84.31 82 ILE A CA 1
ATOM 688 C C . ILE A 1 82 ? 5.767 7.080 -10.350 1.00 84.31 82 ILE A C 1
ATOM 690 O O . ILE A 1 82 ? 5.598 6.980 -9.132 1.00 84.31 82 ILE A O 1
ATOM 694 N N . LYS A 1 83 ? 4.779 7.414 -11.188 1.00 88.38 83 LYS A N 1
ATOM 695 C CA . LYS A 1 83 ? 3.417 7.747 -10.751 1.00 88.38 83 LYS A CA 1
ATOM 696 C C . LYS A 1 83 ? 2.770 6.593 -9.984 1.00 88.38 83 LYS A C 1
ATOM 698 O O . LYS A 1 83 ? 2.070 6.809 -8.996 1.00 88.38 83 LYS A O 1
ATOM 703 N N . GLY A 1 84 ? 3.016 5.355 -10.410 1.00 85.62 84 GLY A N 1
ATOM 704 C CA . GLY A 1 84 ? 2.611 4.149 -9.696 1.00 85.62 84 GLY A CA 1
ATOM 705 C C . GLY A 1 84 ? 3.167 4.119 -8.273 1.00 85.62 84 GLY A C 1
ATOM 706 O O . GLY A 1 84 ? 2.396 3.994 -7.324 1.00 85.62 84 GLY A O 1
ATOM 707 N N . CYS A 1 85 ? 4.480 4.301 -8.110 1.00 83.88 85 CYS A N 1
ATOM 708 C CA . CYS A 1 85 ? 5.128 4.352 -6.797 1.00 83.88 85 CYS A CA 1
ATOM 709 C C . CYS A 1 85 ? 4.590 5.489 -5.915 1.00 83.88 85 CYS A C 1
ATOM 711 O O . CYS A 1 85 ? 4.335 5.264 -4.733 1.00 83.88 85 CYS A O 1
ATOM 713 N N . GLU A 1 86 ? 4.373 6.685 -6.467 1.00 88.62 86 GLU A N 1
ATOM 714 C CA . GLU A 1 86 ? 3.784 7.820 -5.738 1.00 88.62 86 GLU A CA 1
ATOM 715 C C . GLU A 1 86 ? 2.369 7.519 -5.245 1.00 88.62 86 GLU A C 1
ATOM 717 O O . GLU A 1 86 ? 2.054 7.742 -4.077 1.00 88.62 86 GLU A O 1
ATOM 722 N N . ASN A 1 87 ? 1.536 6.927 -6.100 1.00 87.50 87 ASN A N 1
ATOM 723 C CA . ASN A 1 87 ? 0.188 6.509 -5.728 1.00 87.50 87 ASN A CA 1
ATOM 724 C C . ASN A 1 87 ? 0.187 5.434 -4.630 1.00 87.50 87 ASN A C 1
ATOM 726 O O . ASN A 1 87 ? -0.777 5.332 -3.867 1.00 87.50 87 ASN A O 1
ATOM 730 N N . GLU A 1 88 ? 1.201 4.565 -4.573 1.00 85.12 88 GLU A N 1
ATOM 731 C CA . GLU A 1 88 ? 1.354 3.615 -3.466 1.00 85.12 88 GLU A CA 1
ATOM 732 C C . GLU A 1 88 ? 1.809 4.321 -2.181 1.00 85.12 88 GLU A C 1
ATOM 734 O O . GLU A 1 88 ? 1.230 4.071 -1.126 1.00 85.12 88 GLU A O 1
ATOM 739 N N . LEU A 1 89 ? 2.775 5.242 -2.266 1.00 89.00 89 LEU A N 1
ATOM 740 C CA . LEU A 1 89 ? 3.261 6.036 -1.129 1.00 89.00 89 LEU A CA 1
ATOM 741 C C . LEU A 1 89 ? 2.147 6.879 -0.495 1.00 89.00 89 LEU A C 1
ATOM 743 O O . LEU A 1 89 ? 2.019 6.887 0.726 1.00 89.00 89 LEU A O 1
ATOM 747 N N . GLN A 1 90 ? 1.273 7.477 -1.309 1.00 91.06 90 GLN A N 1
ATOM 748 C CA . GLN A 1 90 ? 0.115 8.238 -0.831 1.00 91.06 90 GLN A CA 1
ATOM 749 C C . GLN A 1 90 ? -0.805 7.405 0.077 1.00 91.06 90 GLN A C 1
ATOM 751 O O . GLN A 1 90 ? -1.445 7.944 0.973 1.00 91.06 90 GLN A O 1
ATOM 756 N N . THR A 1 91 ? -0.853 6.079 -0.101 1.00 90.31 91 THR A N 1
ATOM 757 C CA . THR A 1 91 ? -1.685 5.214 0.751 1.00 90.31 91 THR A CA 1
ATOM 758 C C . THR A 1 91 ? -1.131 5.101 2.180 1.00 90.31 91 THR A C 1
ATOM 760 O O . THR A 1 91 ? -1.911 4.924 3.116 1.00 90.31 91 THR A O 1
ATOM 763 N N . GLU A 1 92 ? 0.191 5.233 2.375 1.00 90.56 92 GLU A N 1
ATOM 764 C CA . GLU A 1 92 ? 0.801 5.351 3.714 1.00 90.56 92 GLU A CA 1
ATOM 765 C C . GLU A 1 92 ? 0.318 6.621 4.410 1.00 90.56 92 GLU A C 1
ATOM 767 O O . GLU A 1 92 ? -0.120 6.582 5.561 1.00 90.56 92 GLU A O 1
ATOM 772 N N . ASP A 1 93 ? 0.371 7.737 3.685 1.00 91.94 93 ASP A N 1
ATOM 773 C CA . ASP A 1 93 ? -0.019 9.045 4.200 1.00 91.94 93 ASP A CA 1
ATOM 774 C C . ASP A 1 93 ? -1.513 9.082 4.531 1.00 91.94 93 ASP A C 1
ATOM 776 O O . ASP A 1 93 ? -1.904 9.584 5.587 1.00 91.94 93 ASP A O 1
ATOM 780 N N . ASP A 1 94 ? -2.349 8.492 3.674 1.00 94.88 94 ASP A N 1
ATOM 781 C CA . ASP A 1 94 ? -3.788 8.374 3.900 1.00 94.88 94 ASP A CA 1
ATOM 782 C C . ASP A 1 94 ? -4.086 7.550 5.161 1.00 94.88 94 ASP A C 1
ATOM 784 O O . ASP A 1 94 ? -4.895 7.973 5.989 1.00 94.88 94 ASP A O 1
ATOM 788 N N . TYR A 1 95 ? -3.389 6.426 5.372 1.00 94.12 95 TYR A N 1
ATOM 789 C CA . TYR A 1 95 ? -3.507 5.636 6.602 1.00 94.12 95 TYR A CA 1
ATOM 790 C C . TYR A 1 95 ? -3.152 6.453 7.851 1.00 94.12 95 TYR A C 1
ATOM 792 O O . TYR A 1 95 ? -3.900 6.437 8.831 1.00 94.12 95 TYR A O 1
ATOM 800 N N . ILE A 1 96 ? -2.033 7.185 7.826 1.00 92.38 96 ILE A N 1
ATOM 801 C CA . ILE A 1 96 ? -1.591 8.012 8.959 1.00 92.38 96 ILE A CA 1
ATOM 802 C C . ILE A 1 96 ? -2.638 9.088 9.272 1.00 92.38 96 ILE A C 1
ATOM 804 O O . ILE A 1 96 ? -3.026 9.255 10.431 1.00 92.38 96 ILE A O 1
ATOM 808 N N . ARG A 1 97 ? -3.142 9.778 8.241 1.00 96.06 97 ARG A N 1
ATOM 809 C CA . ARG A 1 97 ? -4.183 10.808 8.377 1.00 96.06 97 ARG A CA 1
ATOM 810 C C . ARG A 1 97 ? -5.483 10.237 8.935 1.00 96.06 97 ARG A C 1
ATOM 812 O O . ARG A 1 97 ? -6.079 10.843 9.821 1.00 96.06 97 ARG A O 1
ATOM 819 N N . LEU A 1 98 ? -5.912 9.072 8.452 1.00 96.06 98 LEU A N 1
ATOM 820 C CA . LEU A 1 98 ? -7.112 8.390 8.935 1.00 96.06 98 LEU A CA 1
ATOM 821 C C . LEU A 1 98 ? -6.977 7.947 10.394 1.00 96.06 98 LEU A C 1
ATOM 823 O O . LEU A 1 98 ? -7.923 8.106 11.166 1.00 96.06 98 LEU A O 1
ATOM 827 N N . ASN A 1 99 ? -5.810 7.431 10.790 1.00 91.81 99 ASN A N 1
ATOM 828 C CA . ASN A 1 99 ? -5.579 6.999 12.167 1.00 91.81 99 ASN A CA 1
ATOM 829 C C . ASN A 1 99 ? -5.649 8.180 13.152 1.00 91.81 99 ASN A C 1
ATOM 831 O O . ASN A 1 99 ? -6.187 8.029 14.248 1.00 91.81 99 ASN A O 1
ATOM 835 N N . GLU A 1 100 ? -5.176 9.363 12.745 1.00 94.00 100 GLU A N 1
ATOM 836 C CA . GLU A 1 100 ? -5.318 10.592 13.538 1.00 94.00 100 GLU A CA 1
ATOM 837 C C . GLU A 1 100 ? -6.763 11.115 13.539 1.00 94.00 100 GLU A C 1
ATOM 839 O O . GLU A 1 100 ? -7.318 11.412 14.599 1.00 94.00 100 GLU A O 1
ATOM 844 N N . LYS A 1 101 ? -7.414 11.173 12.369 1.00 95.75 101 LYS A N 1
ATOM 845 C CA . LYS A 1 101 ? -8.810 11.625 12.225 1.00 95.75 101 LYS A CA 1
ATOM 846 C C . LYS A 1 101 ? -9.764 10.847 13.131 1.00 95.75 101 LYS A C 1
ATOM 848 O O . LYS A 1 101 ? -10.633 11.435 13.769 1.00 95.75 101 LYS A O 1
ATOM 853 N N . PHE A 1 102 ? -9.577 9.532 13.220 1.00 93.25 102 PHE A N 1
ATOM 854 C CA . PHE A 1 102 ? -10.404 8.634 14.023 1.00 93.25 102 PHE A CA 1
ATOM 855 C C . PHE A 1 102 ? -9.746 8.230 15.349 1.00 93.25 102 PHE A C 1
ATOM 857 O O . PHE A 1 102 ? -10.114 7.203 15.914 1.00 93.25 102 PHE A O 1
ATOM 864 N N . ARG A 1 103 ? -8.807 9.023 15.894 1.00 92.81 103 ARG A N 1
ATOM 865 C CA . ARG A 1 103 ? -8.010 8.667 17.091 1.00 92.81 103 ARG A CA 1
ATOM 866 C C . ARG A 1 103 ? -8.823 8.140 18.283 1.00 92.81 103 ARG A C 1
ATOM 868 O O . ARG A 1 103 ? -8.345 7.256 18.998 1.00 92.81 103 ARG A O 1
ATOM 875 N N . HIS A 1 104 ? -10.045 8.654 18.455 1.00 93.56 104 HIS A N 1
ATOM 876 C CA . HIS A 1 104 ? -10.965 8.334 19.554 1.00 93.56 104 HIS A CA 1
ATOM 877 C C . HIS A 1 104 ? -11.992 7.237 19.222 1.00 93.56 104 HIS A C 1
ATOM 879 O O . HIS A 1 104 ? -12.669 6.753 20.124 1.00 93.56 104 HIS A O 1
ATOM 885 N N . ASP A 1 105 ? -12.105 6.818 17.959 1.00 90.12 105 ASP A N 1
ATOM 886 C CA . ASP A 1 105 ? -13.007 5.749 17.516 1.00 90.12 105 ASP A CA 1
ATOM 887 C C . ASP A 1 105 ? -12.218 4.452 17.305 1.00 90.12 105 ASP A C 1
ATOM 889 O O . ASP A 1 105 ? -11.648 4.183 16.244 1.00 90.12 105 ASP A O 1
ATOM 893 N N . ILE A 1 106 ? -12.184 3.625 18.351 1.00 83.25 106 ILE A N 1
ATOM 894 C CA . ILE A 1 106 ? -11.438 2.362 18.343 1.00 83.25 106 ILE A CA 1
ATOM 895 C C . ILE A 1 106 ? -11.969 1.418 17.257 1.00 83.25 106 ILE A C 1
ATOM 897 O O . ILE A 1 106 ? -11.184 0.698 16.640 1.00 83.25 106 ILE A O 1
ATOM 901 N N . SER A 1 107 ? -13.278 1.419 16.991 1.00 82.50 107 SER A N 1
ATOM 902 C CA . SER A 1 107 ? -13.855 0.506 16.008 1.00 82.50 107 SER A CA 1
ATOM 903 C C . SER A 1 107 ? -13.431 0.878 14.591 1.00 82.50 107 SER A C 1
ATOM 905 O O . SER A 1 107 ? -12.991 0.003 13.841 1.00 82.50 107 SER A O 1
ATOM 907 N N . LYS A 1 108 ? -13.504 2.168 14.234 1.00 85.44 108 LYS A N 1
ATOM 908 C CA . LYS A 1 108 ? -13.005 2.650 12.939 1.00 85.44 108 LYS A CA 1
ATOM 909 C C . LYS A 1 108 ? -11.501 2.436 12.809 1.00 85.44 108 LYS A C 1
ATOM 911 O O . LYS A 1 108 ? -11.045 1.982 11.762 1.00 85.44 108 LYS A O 1
ATOM 916 N N . ARG A 1 109 ? -10.721 2.663 13.871 1.00 86.50 109 ARG A N 1
ATOM 917 C CA . ARG A 1 109 ? -9.269 2.411 13.850 1.00 86.50 109 ARG A CA 1
ATOM 918 C C . ARG A 1 109 ? -8.915 0.950 13.607 1.00 86.50 109 ARG A C 1
ATOM 920 O O . ARG A 1 109 ? -8.000 0.685 12.835 1.00 86.50 109 ARG A O 1
ATOM 927 N N . VAL A 1 110 ? -9.640 -0.000 14.203 1.00 80.75 110 VAL A N 1
ATOM 928 C CA . VAL A 1 110 ? -9.439 -1.432 13.914 1.00 80.75 110 VAL A CA 1
ATOM 929 C C . VAL A 1 110 ? -9.696 -1.725 12.437 1.00 80.75 110 VAL A C 1
ATOM 931 O O . VAL A 1 110 ? -8.883 -2.400 11.809 1.00 80.75 110 VAL A O 1
ATOM 934 N N . GLN A 1 111 ? -10.775 -1.186 11.863 1.00 85.44 111 GLN A N 1
ATOM 935 C CA . GLN A 1 111 ? -11.085 -1.369 10.444 1.00 85.44 111 GLN A CA 1
ATOM 936 C C . GLN A 1 111 ? -9.996 -0.778 9.538 1.00 85.44 111 GLN A C 1
ATOM 938 O O . GLN A 1 111 ? -9.510 -1.467 8.643 1.00 85.44 111 GLN A O 1
ATOM 943 N N . ILE A 1 112 ? -9.561 0.456 9.808 1.00 90.44 112 ILE A N 1
ATOM 944 C CA . ILE A 1 112 ? -8.498 1.143 9.058 1.00 90.44 112 ILE A CA 1
ATOM 945 C C . ILE A 1 112 ? -7.174 0.371 9.157 1.00 90.44 112 ILE A C 1
ATOM 947 O O . ILE A 1 112 ? -6.504 0.161 8.147 1.00 90.44 112 ILE A O 1
ATOM 951 N N . ALA A 1 113 ? -6.812 -0.110 10.351 1.00 83.81 113 ALA A N 1
ATOM 952 C CA . ALA A 1 113 ? -5.611 -0.914 10.563 1.00 83.81 113 ALA A CA 1
ATOM 953 C C . ALA A 1 113 ? -5.682 -2.264 9.832 1.00 83.81 113 ALA A C 1
ATOM 955 O O . ALA A 1 113 ? -4.706 -2.677 9.210 1.00 83.81 113 ALA A O 1
ATOM 956 N N . MET A 1 114 ? -6.831 -2.944 9.851 1.00 83.50 114 MET A N 1
ATOM 957 C CA . MET A 1 114 ? -7.030 -4.179 9.086 1.00 83.50 114 MET A CA 1
ATOM 958 C C . MET A 1 114 ? -6.926 -3.946 7.578 1.00 83.50 114 MET A C 1
ATOM 960 O O . MET A 1 114 ? -6.275 -4.726 6.885 1.00 83.50 114 MET A O 1
ATOM 964 N N . ASP A 1 115 ? -7.551 -2.887 7.066 1.00 88.81 115 ASP A N 1
ATOM 965 C CA . ASP A 1 115 ? -7.492 -2.532 5.650 1.00 88.81 115 ASP A CA 1
ATOM 966 C C . ASP A 1 115 ? -6.058 -2.198 5.227 1.00 88.81 115 ASP A C 1
ATOM 968 O O . ASP A 1 115 ? -5.575 -2.729 4.227 1.00 88.81 115 ASP A O 1
ATOM 972 N N . PHE A 1 116 ? -5.324 -1.417 6.023 1.00 91.50 116 PHE A N 1
ATOM 973 C CA . PHE A 1 116 ? -3.927 -1.103 5.726 1.00 91.50 116 PHE A CA 1
ATOM 974 C C . PHE A 1 116 ? -3.015 -2.330 5.814 1.00 91.50 116 PHE A C 1
ATOM 976 O O . PHE A 1 116 ? -2.136 -2.521 4.976 1.00 91.50 116 PHE A O 1
ATOM 983 N N . TYR A 1 117 ? -3.245 -3.208 6.790 1.00 85.50 117 TYR A N 1
ATOM 984 C CA . TYR A 1 117 ? -2.517 -4.469 6.885 1.00 85.50 117 TYR A CA 1
ATOM 985 C C . TYR A 1 117 ? -2.784 -5.370 5.671 1.00 85.50 117 TYR A C 1
ATOM 987 O O . TYR A 1 117 ? -1.851 -5.919 5.088 1.00 85.50 117 TYR A O 1
ATOM 995 N N . ASN A 1 118 ? -4.039 -5.472 5.227 1.00 83.50 118 ASN A N 1
ATOM 996 C CA . ASN A 1 118 ? -4.380 -6.199 4.007 1.00 83.50 118 ASN A CA 1
ATOM 997 C C . ASN A 1 118 ? -3.718 -5.576 2.774 1.00 83.50 118 ASN A C 1
ATOM 999 O O . ASN A 1 118 ? -3.239 -6.310 1.913 1.00 83.50 118 ASN A O 1
ATOM 1003 N N . TRP A 1 119 ? -3.643 -4.246 2.695 1.00 90.31 119 TRP A N 1
ATOM 1004 C CA . TRP A 1 119 ? -2.928 -3.552 1.624 1.00 90.31 119 TRP A CA 1
ATOM 1005 C C . TRP A 1 119 ? -1.439 -3.923 1.610 1.00 90.31 119 TRP A C 1
ATOM 1007 O O . TRP A 1 119 ? -0.901 -4.238 0.551 1.00 90.31 119 TRP A O 1
ATOM 1017 N N . ILE A 1 120 ? -0.795 -3.965 2.783 1.00 83.75 120 ILE A N 1
ATOM 1018 C CA . ILE A 1 120 ? 0.603 -4.398 2.951 1.00 83.75 120 ILE A CA 1
ATOM 1019 C C . ILE A 1 120 ? 0.780 -5.826 2.422 1.00 83.75 120 ILE A C 1
ATOM 1021 O O . ILE A 1 120 ? 1.651 -6.058 1.584 1.00 83.75 120 ILE A O 1
ATOM 1025 N N . VAL A 1 121 ? -0.073 -6.762 2.846 1.00 82.00 121 VAL A N 1
ATOM 1026 C CA . VAL A 1 121 ? -0.023 -8.162 2.393 1.00 82.00 121 VAL A CA 1
ATOM 1027 C C . VAL A 1 121 ? -0.204 -8.266 0.875 1.00 82.00 121 VAL A C 1
ATOM 1029 O O . VAL A 1 121 ? 0.529 -9.006 0.218 1.00 82.00 121 VAL A O 1
ATOM 1032 N N . CYS A 1 122 ? -1.135 -7.501 0.294 1.00 84.56 122 CYS A N 1
ATOM 1033 C CA . CYS A 1 122 ? -1.320 -7.454 -1.159 1.00 84.56 122 CYS A CA 1
ATOM 1034 C C . CYS A 1 122 ? -0.051 -6.955 -1.863 1.00 84.56 122 CYS A C 1
ATOM 1036 O O . CYS A 1 122 ? 0.366 -7.533 -2.862 1.00 84.56 122 CYS A O 1
ATOM 1038 N N . SER A 1 123 ? 0.582 -5.906 -1.338 1.00 83.19 123 SER A N 1
ATOM 1039 C CA . SER A 1 123 ? 1.808 -5.340 -1.904 1.00 83.19 123 SER A CA 1
ATOM 1040 C C . SER A 1 123 ? 2.988 -6.313 -1.839 1.00 83.19 123 SER A C 1
ATOM 1042 O O . SER A 1 123 ? 3.698 -6.456 -2.832 1.00 83.19 123 SER A O 1
ATOM 1044 N N . GLU A 1 124 ? 3.173 -7.033 -0.729 1.00 81.12 124 GLU A N 1
ATOM 1045 C CA . GLU A 1 124 ? 4.209 -8.072 -0.620 1.00 81.12 124 GLU A CA 1
ATOM 1046 C C . GLU A 1 124 ? 3.962 -9.237 -1.581 1.00 81.12 124 GLU A C 1
ATOM 1048 O O . GLU A 1 124 ? 4.901 -9.726 -2.211 1.00 81.12 124 GLU A O 1
ATOM 1053 N N . TYR A 1 125 ? 2.704 -9.663 -1.730 1.00 81.69 125 TYR A N 1
ATOM 1054 C CA . TYR A 1 125 ? 2.350 -10.706 -2.688 1.00 81.69 125 TYR A CA 1
ATOM 1055 C C . TYR A 1 125 ? 2.651 -10.270 -4.122 1.00 81.69 125 TYR A C 1
ATOM 1057 O O . TYR A 1 125 ? 3.262 -11.026 -4.869 1.00 81.69 125 TYR A O 1
ATOM 1065 N N . LEU A 1 126 ? 2.257 -9.053 -4.505 1.00 77.31 126 LEU A N 1
ATOM 1066 C CA . LEU A 1 126 ? 2.490 -8.529 -5.851 1.00 77.31 126 LEU A CA 1
ATOM 1067 C C . LEU A 1 126 ? 3.982 -8.359 -6.155 1.00 77.31 126 LEU A C 1
ATOM 1069 O O . LEU A 1 126 ? 4.399 -8.623 -7.279 1.00 77.31 126 LEU A O 1
ATOM 1073 N N . ASP A 1 127 ? 4.790 -7.979 -5.164 1.00 76.50 127 ASP A N 1
ATOM 1074 C CA . ASP A 1 127 ? 6.248 -7.914 -5.301 1.00 76.50 127 ASP A CA 1
ATOM 1075 C C . ASP A 1 127 ? 6.854 -9.313 -5.499 1.00 76.50 127 ASP A C 1
ATOM 1077 O O . ASP A 1 127 ? 7.657 -9.537 -6.404 1.00 76.50 127 ASP A O 1
ATOM 1081 N N . ALA A 1 128 ? 6.425 -10.291 -4.697 1.00 74.19 128 ALA A N 1
ATOM 1082 C CA . ALA A 1 128 ? 6.854 -11.678 -4.845 1.00 74.19 128 ALA A CA 1
ATOM 1083 C C . ALA A 1 128 ? 6.399 -12.289 -6.180 1.00 74.19 128 ALA A C 1
ATOM 1085 O O . ALA A 1 128 ? 7.159 -13.028 -6.797 1.00 74.19 128 ALA A O 1
ATOM 1086 N N . ASN A 1 129 ? 5.187 -11.965 -6.631 1.00 72.88 129 ASN A N 1
ATOM 1087 C CA . ASN A 1 129 ? 4.619 -12.414 -7.897 1.00 72.88 129 ASN A CA 1
ATOM 1088 C C . ASN A 1 129 ? 5.372 -11.826 -9.095 1.00 72.88 129 ASN A C 1
ATOM 1090 O O . ASN A 1 129 ? 5.736 -12.581 -9.988 1.00 72.88 129 ASN A O 1
ATOM 1094 N N . PHE A 1 130 ? 5.681 -10.524 -9.075 1.00 68.12 130 PHE A N 1
ATOM 1095 C CA . PHE A 1 130 ? 6.508 -9.884 -10.101 1.00 68.12 130 PHE A CA 1
ATOM 1096 C C . PHE A 1 130 ? 7.879 -10.556 -10.206 1.00 68.12 130 PHE A C 1
ATOM 1098 O O . PHE A 1 130 ? 8.303 -10.916 -11.299 1.00 68.12 130 PHE A O 1
ATOM 1105 N N . ASN A 1 131 ? 8.540 -10.798 -9.069 1.00 69.50 131 ASN A N 1
ATOM 1106 C CA . ASN A 1 131 ? 9.818 -11.506 -9.054 1.00 69.50 131 ASN A CA 1
ATOM 1107 C C . ASN A 1 131 ? 9.669 -12.948 -9.566 1.00 69.50 13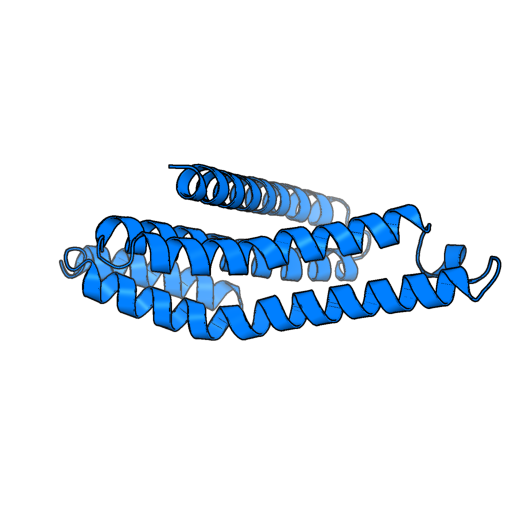1 ASN A C 1
ATOM 1109 O O . ASN A 1 131 ? 10.468 -13.392 -10.379 1.00 69.50 131 ASN A O 1
ATOM 1113 N N . ALA A 1 132 ? 8.641 -13.681 -9.130 1.00 68.25 132 ALA A N 1
ATOM 1114 C CA . ALA A 1 132 ? 8.402 -15.048 -9.584 1.00 68.25 132 ALA A CA 1
ATOM 1115 C C . ALA A 1 132 ? 8.168 -15.115 -11.098 1.00 68.25 132 ALA A C 1
ATOM 1117 O O . ALA A 1 132 ? 8.778 -15.955 -11.742 1.00 68.25 132 ALA A O 1
ATOM 1118 N N . TRP A 1 133 ? 7.361 -14.209 -11.656 1.00 64.12 133 TRP A N 1
ATOM 1119 C CA . TRP A 1 133 ? 7.121 -14.095 -13.097 1.00 64.12 133 TRP A CA 1
ATOM 1120 C C . TRP A 1 133 ? 8.400 -13.748 -13.869 1.00 64.12 133 TRP A C 1
ATOM 1122 O O . TRP A 1 133 ? 8.711 -14.373 -14.877 1.00 64.12 133 TRP A O 1
ATOM 1132 N N . TRP A 1 134 ? 9.187 -12.801 -13.352 1.00 59.88 134 TRP A N 1
ATOM 1133 C CA . TRP A 1 134 ? 10.460 -12.395 -13.951 1.00 59.88 134 TRP A CA 1
ATOM 1134 C C . TRP A 1 134 ? 11.484 -13.541 -14.012 1.00 59.88 134 TRP A C 1
ATOM 1136 O O . TRP A 1 134 ? 12.330 -13.573 -14.903 1.00 59.88 134 TRP A O 1
ATOM 1146 N N . TYR A 1 135 ? 11.410 -14.490 -13.073 1.00 58.12 135 TYR A N 1
ATOM 1147 C CA . TYR A 1 135 ? 12.342 -15.615 -12.964 1.00 58.12 135 TYR A CA 1
ATOM 1148 C C . TYR A 1 135 ? 11.750 -16.982 -13.352 1.00 58.12 135 TYR A C 1
ATOM 1150 O O . TYR A 1 135 ? 12.494 -17.961 -13.362 1.00 58.12 135 TYR A O 1
ATOM 1158 N N . SER A 1 136 ? 10.456 -17.089 -13.679 1.00 56.59 136 SER A N 1
ATOM 1159 C CA . SER A 1 136 ? 9.811 -18.376 -13.993 1.00 56.59 136 SER A CA 1
ATOM 1160 C C . SER A 1 136 ? 10.130 -18.913 -15.389 1.00 56.59 136 SER A C 1
ATOM 1162 O O . SER A 1 136 ? 9.786 -20.057 -15.675 1.00 56.59 136 SER A O 1
ATOM 1164 N N . GLY A 1 137 ? 10.817 -18.142 -16.240 1.00 57.00 137 GLY A N 1
ATOM 1165 C CA . GLY A 1 137 ? 11.072 -18.530 -17.630 1.00 57.00 137 GLY A CA 1
ATOM 1166 C C . GLY A 1 137 ? 9.777 -18.725 -18.430 1.00 57.00 137 GLY A C 1
ATOM 1167 O O . GLY A 1 137 ? 8.677 -18.546 -17.907 1.00 57.00 137 GLY A O 1
ATOM 1168 N N . ASP A 1 138 ? 9.913 -19.086 -19.705 1.00 58.06 138 ASP A N 1
ATOM 1169 C CA . ASP A 1 138 ? 8.843 -19.108 -20.716 1.00 58.06 138 ASP A CA 1
ATOM 1170 C C . ASP A 1 138 ? 7.741 -20.184 -20.511 1.00 58.06 138 ASP A C 1
ATOM 1172 O O . ASP A 1 138 ? 7.178 -20.655 -21.496 1.00 58.06 138 ASP A O 1
ATOM 1176 N N . ASP A 1 139 ? 7.407 -20.611 -19.281 1.00 66.56 139 ASP A N 1
ATOM 1177 C CA . ASP A 1 139 ? 6.239 -21.477 -19.022 1.00 66.56 139 ASP A CA 1
ATOM 1178 C C . ASP A 1 139 ? 4.938 -20.644 -19.025 1.00 66.56 139 ASP A C 1
ATOM 1180 O O . ASP A 1 139 ? 4.632 -19.944 -18.046 1.00 66.56 139 ASP A O 1
ATOM 1184 N N . PRO A 1 140 ? 4.114 -20.728 -20.087 1.00 65.88 140 PRO A N 1
ATOM 1185 C CA . PRO A 1 140 ? 2.963 -19.848 -20.249 1.00 65.88 140 PRO A CA 1
ATOM 1186 C C . PRO A 1 140 ? 1.846 -20.153 -19.245 1.00 65.88 140 PRO A C 1
ATOM 1188 O O . PRO A 1 140 ? 1.112 -19.247 -18.853 1.00 65.88 140 PRO A O 1
ATOM 1191 N N . LYS A 1 141 ? 1.718 -21.410 -18.791 1.00 66.88 141 LYS A N 1
ATOM 1192 C CA . LYS A 1 141 ? 0.643 -21.823 -17.871 1.00 66.88 141 LYS A CA 1
ATOM 1193 C C . LYS A 1 141 ? 0.924 -21.375 -16.443 1.00 66.88 141 LYS A C 1
ATOM 1195 O O . LYS A 1 141 ? 0.025 -20.870 -15.772 1.00 66.88 141 LYS A O 1
ATOM 1200 N N . ALA A 1 142 ? 2.173 -21.509 -15.995 1.00 62.84 142 ALA A N 1
ATOM 1201 C CA . ALA A 1 142 ? 2.599 -20.971 -14.706 1.00 62.84 142 ALA A CA 1
ATOM 1202 C C . ALA A 1 142 ? 2.455 -19.438 -14.673 1.00 62.84 142 ALA A C 1
ATOM 1204 O O . ALA A 1 142 ? 1.999 -18.879 -13.673 1.00 62.84 142 ALA A O 1
ATOM 1205 N N . SER A 1 143 ? 2.760 -18.761 -15.787 1.00 66.62 143 SER A N 1
ATOM 1206 C CA . SER A 1 143 ? 2.561 -17.316 -15.928 1.00 66.62 143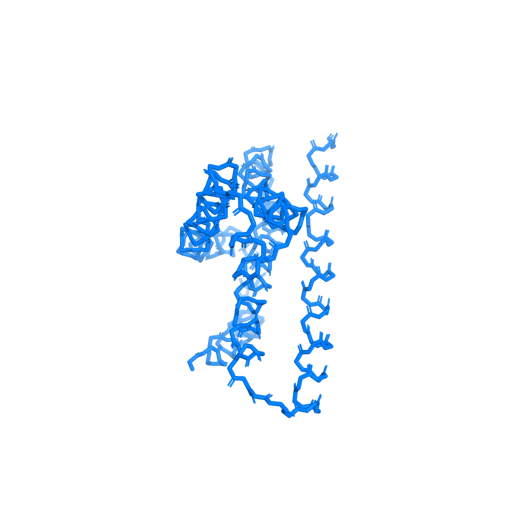 SER A CA 1
ATOM 1207 C C . SER A 1 143 ? 1.084 -16.901 -15.859 1.00 66.62 143 SER A C 1
ATOM 1209 O O . SER A 1 143 ? 0.784 -15.848 -15.296 1.00 66.62 143 SER A O 1
ATOM 1211 N N . GLU A 1 144 ? 0.159 -17.678 -16.425 1.00 72.62 144 GLU A N 1
ATOM 1212 C CA . GLU A 1 144 ? -1.273 -17.349 -16.440 1.00 72.62 144 GLU A CA 1
ATOM 1213 C C . GLU A 1 144 ? -1.907 -17.453 -15.043 1.00 72.62 144 GLU A C 1
ATOM 1215 O O . GLU A 1 144 ? -2.571 -16.516 -14.592 1.00 72.62 144 GLU A O 1
ATOM 1220 N N . GLU A 1 145 ? -1.636 -18.533 -14.301 1.00 69.94 145 GLU A N 1
ATOM 1221 C CA . GLU A 1 145 ? -2.166 -18.704 -12.939 1.00 69.94 145 GLU A CA 1
ATOM 1222 C C . GLU A 1 145 ? -1.595 -17.658 -11.964 1.00 69.94 145 GLU A C 1
ATOM 1224 O O . GLU A 1 145 ? -2.325 -17.097 -11.136 1.00 69.94 145 GLU A O 1
ATOM 1229 N N . LEU A 1 146 ? -0.300 -17.340 -12.086 1.00 68.88 146 LEU A N 1
ATOM 1230 C CA . LEU A 1 146 ? 0.331 -16.264 -11.319 1.00 68.88 146 LEU A CA 1
ATOM 1231 C C . LEU A 1 146 ? -0.320 -14.907 -11.618 1.00 68.88 146 LEU A C 1
ATOM 1233 O O . LEU A 1 146 ? -0.537 -14.124 -10.689 1.00 68.88 146 LEU A O 1
ATOM 1237 N N . ASN A 1 147 ? -0.672 -14.639 -12.877 1.00 71.69 147 ASN A N 1
ATOM 1238 C CA . ASN A 1 147 ? -1.308 -13.387 -13.281 1.00 71.69 147 ASN A CA 1
ATOM 1239 C C . ASN A 1 147 ? -2.753 -13.257 -12.782 1.00 71.69 147 ASN A C 1
ATOM 1241 O O . ASN A 1 147 ? -3.122 -12.181 -12.303 1.00 71.69 147 ASN A O 1
ATOM 1245 N N . LEU A 1 148 ? -3.545 -14.334 -12.831 1.00 77.44 148 LEU A N 1
ATOM 1246 C CA . LEU A 1 148 ? -4.921 -14.350 -12.319 1.00 77.44 148 LEU A CA 1
ATOM 1247 C C . LEU A 1 148 ? -4.963 -14.043 -10.820 1.00 77.44 148 LEU A C 1
ATOM 1249 O O . LEU A 1 148 ? -5.673 -13.133 -10.391 1.00 77.44 148 LEU A O 1
ATOM 1253 N N . ARG A 1 149 ? -4.133 -14.725 -10.017 1.00 72.50 149 ARG A N 1
ATOM 1254 C CA . ARG A 1 149 ? -4.058 -14.441 -8.575 1.00 72.50 149 ARG A CA 1
ATOM 1255 C C . ARG A 1 149 ? -3.577 -13.018 -8.316 1.00 72.50 149 ARG A C 1
ATOM 1257 O O . ARG A 1 149 ? -4.158 -12.317 -7.494 1.00 72.50 149 ARG A O 1
ATOM 1264 N N . ALA A 1 150 ? -2.562 -12.543 -9.041 1.00 76.94 150 ALA A N 1
ATOM 1265 C CA . ALA A 1 150 ? -2.098 -11.161 -8.915 1.00 76.94 150 ALA A CA 1
ATOM 1266 C C . ALA A 1 150 ? -3.204 -10.136 -9.211 1.00 76.94 150 ALA A C 1
ATOM 1268 O O . ALA A 1 150 ? -3.244 -9.080 -8.579 1.00 76.94 150 ALA A O 1
ATOM 1269 N N . GLN A 1 151 ? -4.124 -10.429 -10.131 1.00 81.69 151 GLN A N 1
ATOM 1270 C CA . GLN A 1 151 ? -5.242 -9.542 -10.441 1.00 81.69 151 GLN A CA 1
ATOM 1271 C C . GLN A 1 151 ? -6.185 -9.354 -9.245 1.00 81.69 151 GLN A C 1
ATOM 1273 O O . GLN A 1 151 ? -6.549 -8.216 -8.948 1.00 81.69 151 GLN A O 1
ATOM 1278 N N . GLU A 1 152 ? -6.499 -10.415 -8.501 1.00 83.81 152 GLU A N 1
ATOM 1279 C CA . GLU A 1 152 ? -7.310 -10.319 -7.277 1.00 83.81 152 GLU A CA 1
ATOM 1280 C C . GLU A 1 152 ? -6.655 -9.402 -6.233 1.00 83.81 152 GLU A C 1
ATOM 1282 O O . GLU A 1 152 ? -7.303 -8.515 -5.670 1.00 83.81 152 GLU A O 1
ATOM 1287 N N . PHE A 1 153 ? -5.342 -9.546 -6.018 1.00 83.06 153 PHE A N 1
ATOM 1288 C CA . PHE A 1 153 ? -4.596 -8.685 -5.095 1.00 83.06 153 PHE A CA 1
ATOM 1289 C C . PHE A 1 153 ? -4.521 -7.228 -5.581 1.00 83.06 153 PHE A C 1
ATOM 1291 O O . PHE A 1 153 ? -4.588 -6.313 -4.757 1.00 83.06 153 PHE A O 1
ATOM 1298 N N . ARG A 1 154 ? -4.431 -6.980 -6.898 1.00 83.88 154 ARG A N 1
ATOM 1299 C CA . ARG A 1 154 ? -4.486 -5.621 -7.474 1.00 83.88 154 ARG A CA 1
ATOM 1300 C C . ARG A 1 154 ? -5.843 -4.964 -7.224 1.00 83.88 154 ARG A C 1
ATOM 1302 O O . ARG A 1 154 ? -5.872 -3.829 -6.750 1.00 83.88 154 ARG A O 1
ATOM 1309 N N . ILE A 1 155 ? -6.939 -5.678 -7.492 1.00 87.38 155 ILE A N 1
ATOM 1310 C CA . ILE A 1 155 ? -8.309 -5.189 -7.269 1.00 87.38 155 ILE A CA 1
ATOM 1311 C C . ILE A 1 155 ? -8.497 -4.848 -5.792 1.00 87.38 155 ILE A C 1
ATOM 1313 O O . ILE A 1 155 ? -8.842 -3.718 -5.451 1.00 87.38 155 ILE A O 1
ATOM 1317 N N . ARG A 1 156 ? -8.156 -5.779 -4.895 1.00 85.38 156 ARG A N 1
ATOM 1318 C CA . ARG A 1 156 ? -8.294 -5.573 -3.450 1.00 85.38 156 ARG A CA 1
ATOM 1319 C C . ARG A 1 156 ? -7.481 -4.378 -2.948 1.00 85.38 156 ARG A C 1
ATOM 1321 O O . ARG A 1 156 ? -7.959 -3.611 -2.111 1.00 85.38 156 ARG A O 1
ATOM 1328 N N . ARG A 1 157 ? -6.271 -4.173 -3.486 1.00 88.75 157 ARG A N 1
ATOM 1329 C CA . ARG A 1 157 ? -5.439 -3.000 -3.182 1.00 88.75 157 ARG A CA 1
ATOM 1330 C C . ARG A 1 157 ? -6.125 -1.698 -3.603 1.00 88.75 157 ARG A C 1
ATOM 1332 O O . ARG A 1 157 ? -6.122 -0.740 -2.834 1.00 88.75 157 ARG A O 1
ATOM 1339 N N . GLN A 1 158 ? -6.718 -1.660 -4.796 1.00 90.25 158 GLN A N 1
ATOM 1340 C CA . GLN A 1 158 ? -7.444 -0.489 -5.301 1.00 90.25 158 GLN A CA 1
ATOM 1341 C C . GLN A 1 158 ? -8.703 -0.185 -4.483 1.00 90.25 158 GLN A C 1
ATOM 1343 O O . GLN A 1 158 ? -8.954 0.975 -4.162 1.00 90.25 158 GLN A O 1
ATOM 1348 N N . GLU A 1 159 ? -9.459 -1.208 -4.090 1.00 92.56 159 GLU A N 1
ATOM 1349 C CA . GLU A 1 159 ? -10.639 -1.042 -3.238 1.00 92.56 159 GLU A CA 1
ATOM 1350 C C . GLU A 1 159 ? -10.288 -0.436 -1.876 1.00 92.56 159 GLU A C 1
ATOM 1352 O O . GLU A 1 159 ? -10.982 0.467 -1.414 1.00 92.56 159 GLU A O 1
ATOM 1357 N N . ILE A 1 160 ? -9.197 -0.889 -1.245 1.00 91.12 160 ILE A N 1
ATOM 1358 C CA . ILE A 1 160 ? -8.720 -0.322 0.027 1.00 91.12 160 ILE A CA 1
ATOM 1359 C C . ILE A 1 160 ? -8.368 1.159 -0.142 1.00 91.12 160 ILE A C 1
ATOM 1361 O O . ILE A 1 160 ? -8.804 1.989 0.654 1.00 91.12 160 ILE A O 1
ATOM 1365 N N . LYS A 1 161 ? -7.631 1.511 -1.203 1.00 93.12 161 LYS A N 1
ATOM 1366 C CA . LYS A 1 161 ? -7.297 2.914 -1.491 1.00 93.12 161 LYS A CA 1
ATOM 1367 C C . LYS A 1 161 ? -8.543 3.772 -1.656 1.00 93.12 161 LYS A C 1
ATOM 1369 O O . LYS A 1 161 ? -8.626 4.851 -1.078 1.00 93.12 161 LYS A O 1
ATOM 1374 N N . LYS A 1 162 ? -9.523 3.283 -2.418 1.00 93.88 162 LYS A N 1
ATOM 1375 C CA . LYS A 1 162 ? -10.792 3.983 -2.625 1.00 93.88 162 LYS A CA 1
ATOM 1376 C C . LYS A 1 162 ? -11.513 4.218 -1.295 1.00 93.88 162 LYS A C 1
ATOM 1378 O O . LYS A 1 162 ? -11.898 5.352 -1.024 1.00 93.88 162 LYS A O 1
ATOM 1383 N N . ARG A 1 163 ? -11.598 3.198 -0.431 1.00 93.12 163 ARG A N 1
ATOM 1384 C CA . ARG A 1 163 ? -12.179 3.341 0.915 1.00 93.12 163 ARG A CA 1
ATOM 1385 C C . ARG A 1 163 ? -11.451 4.388 1.752 1.00 93.12 163 ARG A C 1
ATOM 1387 O O . ARG A 1 163 ? -12.101 5.182 2.421 1.00 93.12 163 ARG A O 1
ATOM 1394 N N . PHE A 1 164 ? -10.120 4.429 1.710 1.00 96.00 164 PHE A N 1
ATOM 1395 C CA . PHE A 1 164 ? -9.357 5.442 2.446 1.00 96.00 164 PHE A CA 1
ATOM 1396 C C . PHE A 1 164 ? -9.665 6.856 1.953 1.00 96.00 164 PHE A C 1
ATOM 1398 O O . PHE A 1 164 ? -9.910 7.751 2.759 1.00 96.00 164 PHE A O 1
ATOM 1405 N N . GLN A 1 165 ? -9.724 7.046 0.637 1.00 94.31 165 GLN A N 1
ATOM 1406 C CA . GLN A 1 165 ? -10.067 8.333 0.034 1.00 94.31 165 GLN A CA 1
ATOM 1407 C C . GLN A 1 165 ? -11.501 8.771 0.349 1.00 94.31 165 GLN A C 1
ATOM 1409 O O . GLN A 1 165 ? -11.745 9.962 0.525 1.00 94.31 165 GLN A O 1
ATOM 1414 N N . GLU A 1 166 ? -12.448 7.837 0.416 1.00 95.06 166 GLU A N 1
ATOM 1415 C CA . GLU A 1 166 ? -13.831 8.101 0.829 1.00 95.06 166 GLU A CA 1
ATOM 1416 C C . GLU A 1 166 ? -13.890 8.505 2.306 1.00 95.06 166 GLU A C 1
ATOM 1418 O O . GLU A 1 166 ? -14.384 9.585 2.624 1.00 95.06 166 GLU A O 1
ATOM 1423 N N . LEU A 1 167 ? -13.269 7.720 3.191 1.00 93.69 167 LEU A N 1
ATOM 1424 C CA . LEU A 1 167 ? -13.208 8.001 4.627 1.00 93.69 167 LEU A CA 1
ATOM 1425 C C . LEU A 1 167 ? -12.502 9.319 4.955 1.00 93.69 167 LEU A C 1
ATOM 1427 O O . LEU A 1 167 ? -12.800 9.932 5.977 1.00 93.69 167 LEU A O 1
ATOM 1431 N N . LEU A 1 168 ? -11.550 9.770 4.134 1.00 93.44 168 LEU A N 1
ATOM 1432 C CA . LEU A 1 168 ? -10.890 11.062 4.321 1.00 93.44 168 LEU A CA 1
ATOM 1433 C C . LEU A 1 168 ? -11.811 12.247 4.004 1.00 93.44 168 LEU A C 1
ATOM 1435 O O . LEU A 1 168 ? -11.636 13.294 4.625 1.00 93.44 168 LEU A O 1
ATOM 1439 N N . LYS A 1 169 ? -12.789 12.077 3.105 1.00 92.81 169 LYS A N 1
ATOM 1440 C CA . LYS A 1 169 ? -13.746 13.122 2.700 1.00 92.81 169 LYS A CA 1
ATOM 1441 C C . LYS A 1 169 ? -14.918 13.307 3.668 1.00 92.81 169 LYS A C 1
ATOM 1443 O O . LYS A 1 169 ? -15.499 14.387 3.658 1.00 92.81 169 LYS A O 1
ATOM 1448 N N . GLU A 1 170 ? -15.270 1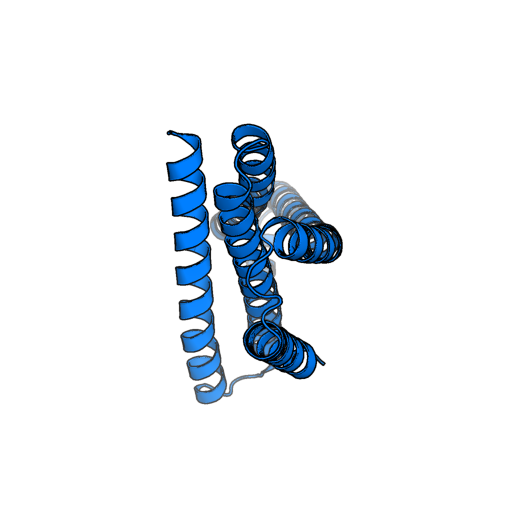2.271 4.435 1.00 81.00 170 GLU A N 1
ATOM 1449 C CA . GLU A 1 170 ? -16.329 12.310 5.471 1.00 81.00 170 GLU A CA 1
ATOM 1450 C C . GLU A 1 170 ? -16.081 13.352 6.571 1.00 81.00 170 GLU A C 1
ATOM 1452 O O . GLU A 1 170 ? -17.061 13.857 7.149 1.00 81.00 170 GLU A O 1
#

Foldseek 3Di:
DVVVVVVVVVVVVVVCVVPVVVPDLVVLLVVLVVVCVVLVVVLLVVLVVQLVVLVVLLVVPVVDPDPSCVVPNDSVVSVVSNVVSVLLNVLVVLLVLLCVVCVPPSVSSSVSSVLVSLLSVLSVLLVVLVVCLVPVPPPVVVNVVSVVVNVVSVVSNVVSSVVSVVSVVD

Sequence (170 aa):
MTLVIIVFIISIILWLGYRGLSKNPTYILSRLEKQITISRSNIFNKLRNRKNDFEKKLEDFIKKDRVVEIIYGNKEEILEHIKGCENELQTEDDYIRLNEKFRHDISKRVQIAMDFYNWIVCSEYLDANFNAWWYSGDDPKASEELNLRAQEFRIRRQEIKKRFQELLKE